Protein AF-A0A4Y8V192-F1 (afdb_monomer)

Solvent-accessible surface area (backbone atoms only — not comparable to full-atom values): 7038 Å² total; per-residue (Å²): 135,87,81,85,79,82,85,77,82,79,81,88,86,84,72,74,59,78,74,59,66,67,44,82,39,32,47,58,48,41,46,52,50,39,55,54,48,75,77,47,98,64,76,60,45,75,58,61,80,62,61,28,35,70,51,69,62,40,62,52,64,92,86,66,90,78,65,94,55,48,40,77,62,68,36,46,61,65,53,46,46,52,52,36,54,50,55,74,66,53,91,61,85,54,76,43,78,65,41,87,47,65,46,48,58,62,84,88,127

Foldseek 3Di:
DDDDDDDDPDDDDEDDALEDALDPRPLVVLVVVLVVPVVDPDAWDFHPFAQDFLWFQDGHPPPDPDHPRGDDRTDGSVVSVQVNVVSVPDPDQDWAGDGNHIHHHDDDD

Radius of gyration: 17.48 Å; Cα contacts (8 Å, |Δi|>4): 125; chains: 1; bounding box: 65×28×36 Å

Mean predicted aligned error: 10.49 Å

Secondary structure (DSSP, 8-state):
---PPP-----------TTS---HHHHHHHHHHHHHHHTTT---EEPS---BBSSTT-BPPTT-S--TTBPPSEEPHHHHHHHHHHHHH-SS---EE-SS-EE------

Sequence (109 aa):
MGPRGAGLRSGAERSLLIDTGATEDGGASIARLNTWIREKPVSHVLGTHIEMTAEANVDYPMGTTYQPDERPLPLAPSDILKLHETLMSLEVPERTDLGSFIIWPVDRR

pLDDT: mean 72.85, std 19.76, range [27.41, 93.31]

Structure (mmCIF, N/CA/C/O backbone):
data_AF-A0A4Y8V192-F1
#
_entry.id   AF-A0A4Y8V192-F1
#
loop_
_atom_site.group_PDB
_atom_site.id
_atom_site.type_symbol
_atom_site.label_atom_id
_atom_site.label_alt_id
_atom_site.label_comp_id
_atom_site.label_asym_id
_atom_site.label_entity_id
_atom_site.label_seq_id
_atom_site.pdbx_PDB_ins_code
_atom_site.Cartn_x
_atom_site.Cartn_y
_atom_site.Cartn_z
_atom_site.occupancy
_atom_site.B_iso_or_equiv
_atom_site.auth_seq_id
_atom_site.auth_comp_id
_atom_site.auth_asym_id
_atom_site.auth_atom_id
_atom_site.pdbx_PDB_model_num
ATOM 1 N N . MET A 1 1 ? 50.922 18.795 -0.774 1.00 40.59 1 MET A N 1
ATOM 2 C CA . MET A 1 1 ? 50.723 18.044 0.480 1.00 40.59 1 MET A CA 1
ATOM 3 C C . MET A 1 1 ? 49.618 18.738 1.271 1.00 40.59 1 MET A C 1
ATOM 5 O O . MET A 1 1 ? 49.841 19.866 1.674 1.00 40.59 1 MET A O 1
ATOM 9 N N . GLY A 1 2 ? 48.453 18.081 1.411 1.00 38.53 2 GLY A N 1
ATOM 10 C CA . GLY A 1 2 ? 47.338 18.415 2.326 1.00 38.53 2 GLY A CA 1
ATOM 11 C C . GLY A 1 2 ? 46.348 19.527 1.908 1.00 38.53 2 GLY A C 1
ATOM 12 O O . GLY A 1 2 ? 46.790 20.510 1.323 1.00 38.53 2 GLY A O 1
ATOM 13 N N . PRO A 1 3 ? 45.043 19.453 2.265 1.00 42.75 3 PRO A N 1
ATOM 14 C CA . PRO A 1 3 ? 44.214 18.284 2.595 1.00 42.75 3 PRO A CA 1
ATOM 15 C C . PRO A 1 3 ? 42.998 18.138 1.642 1.00 42.75 3 PRO A C 1
ATOM 17 O O . PRO A 1 3 ? 42.408 19.120 1.199 1.00 42.75 3 PRO A O 1
ATOM 20 N N . ARG A 1 4 ? 42.602 16.898 1.314 1.00 39.78 4 ARG A N 1
ATOM 21 C CA . ARG A 1 4 ? 41.308 16.623 0.660 1.00 39.78 4 ARG A CA 1
ATOM 22 C C . ARG A 1 4 ? 40.216 16.604 1.729 1.00 39.78 4 ARG A C 1
ATOM 24 O O . ARG A 1 4 ? 40.434 16.076 2.816 1.00 39.78 4 ARG A O 1
ATOM 31 N N . GLY A 1 5 ? 39.101 17.249 1.398 1.00 34.06 5 GLY A N 1
ATOM 32 C CA . GLY A 1 5 ? 38.014 17.613 2.297 1.00 34.06 5 GLY A CA 1
ATOM 33 C C . GLY A 1 5 ? 37.351 16.445 3.020 1.00 34.06 5 GLY A C 1
ATOM 34 O O . GLY A 1 5 ? 37.340 15.304 2.561 1.00 34.06 5 GLY A O 1
ATOM 35 N N . ALA A 1 6 ? 36.809 16.800 4.180 1.00 36.88 6 ALA A N 1
ATOM 36 C CA . ALA A 1 6 ? 36.054 15.960 5.084 1.00 36.88 6 ALA A CA 1
ATOM 37 C C . ALA A 1 6 ? 34.925 15.205 4.368 1.00 36.88 6 ALA A C 1
ATOM 39 O O . ALA A 1 6 ? 34.083 15.804 3.699 1.00 36.88 6 ALA A O 1
ATOM 40 N N . GLY A 1 7 ? 34.889 13.886 4.561 1.00 35.78 7 GLY A N 1
ATOM 41 C CA . GLY A 1 7 ? 33.716 13.077 4.270 1.00 35.78 7 GLY A CA 1
ATOM 42 C C . GLY A 1 7 ? 32.586 13.484 5.209 1.00 35.78 7 GLY A C 1
ATOM 43 O O . GLY A 1 7 ? 32.581 13.103 6.381 1.00 35.78 7 GLY A O 1
ATOM 44 N N . LEU A 1 8 ? 31.643 14.272 4.697 1.00 37.19 8 LEU A N 1
ATOM 45 C CA . LEU A 1 8 ? 30.374 14.518 5.363 1.00 37.19 8 LEU A CA 1
ATOM 46 C C . LEU A 1 8 ? 29.556 13.224 5.271 1.00 37.19 8 LEU A C 1
ATOM 48 O O . LEU A 1 8 ? 29.070 12.845 4.207 1.00 37.19 8 LEU A O 1
ATOM 52 N N . ARG A 1 9 ? 29.444 12.513 6.393 1.00 44.78 9 ARG A N 1
ATOM 53 C CA . ARG A 1 9 ? 28.469 11.433 6.557 1.00 44.78 9 ARG A CA 1
ATOM 54 C C . ARG A 1 9 ? 27.086 12.087 6.565 1.00 44.78 9 ARG A C 1
ATOM 56 O O . ARG A 1 9 ? 26.716 12.716 7.550 1.00 44.78 9 ARG A O 1
ATOM 63 N N . SER A 1 10 ? 26.377 12.015 5.442 1.00 37.41 10 SER A N 1
ATOM 64 C CA . SER A 1 10 ? 25.029 12.569 5.298 1.00 37.41 10 SER A CA 1
ATOM 65 C C . SER A 1 10 ? 24.028 11.714 6.072 1.00 37.41 10 SER A C 1
ATOM 67 O O . SER A 1 10 ? 23.791 10.564 5.709 1.00 37.41 10 SER A O 1
ATOM 69 N N . GLY A 1 11 ? 23.436 12.283 7.124 1.00 42.22 11 GLY A N 1
ATOM 70 C CA . GLY A 1 11 ? 22.183 11.796 7.704 1.00 42.22 11 GLY A CA 1
ATOM 71 C C . GLY A 1 11 ? 21.023 11.985 6.718 1.00 42.22 11 GLY A C 1
ATOM 72 O O . GLY A 1 11 ? 21.072 12.873 5.867 1.00 42.22 11 GLY A O 1
ATOM 73 N N . ALA A 1 12 ? 20.019 11.112 6.785 1.00 33.50 12 ALA A N 1
ATOM 74 C CA . ALA A 1 12 ? 18.873 11.098 5.876 1.00 33.50 1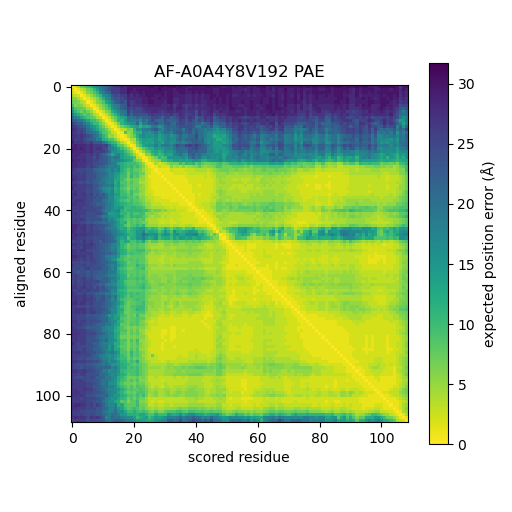2 ALA A CA 1
ATOM 75 C C . ALA A 1 12 ? 17.625 11.731 6.527 1.00 33.50 12 ALA A C 1
ATOM 77 O O . ALA A 1 12 ? 17.288 11.375 7.656 1.00 33.50 12 ALA A O 1
ATOM 78 N N . GLU A 1 13 ? 16.925 12.618 5.802 1.00 35.16 13 GLU A N 1
ATOM 79 C CA . GLU A 1 13 ? 15.612 13.194 6.167 1.00 35.16 13 GLU A CA 1
ATOM 80 C C . GLU A 1 13 ? 14.582 13.127 4.999 1.00 35.16 13 GLU A C 1
ATOM 82 O O . GLU A 1 13 ? 14.990 12.915 3.855 1.00 35.16 13 GLU A O 1
ATOM 87 N N . ARG A 1 14 ? 13.262 13.250 5.294 1.00 39.78 14 ARG A N 1
ATOM 88 C CA . ARG A 1 14 ? 12.201 12.264 4.927 1.00 39.78 14 ARG A CA 1
ATOM 89 C C . ARG A 1 14 ? 10.917 12.765 4.191 1.00 39.78 14 ARG A C 1
ATOM 91 O O . ARG A 1 14 ? 10.501 13.896 4.427 1.00 39.78 14 ARG A O 1
ATOM 98 N N . SER A 1 15 ? 10.204 11.936 3.387 1.00 27.41 15 SER A N 1
ATOM 99 C CA . SER A 1 15 ? 8.847 12.219 2.786 1.00 27.41 15 SER A CA 1
ATOM 100 C C . SER A 1 15 ? 7.982 10.955 2.468 1.00 27.41 15 SER A C 1
ATOM 102 O O . SER A 1 15 ? 8.545 9.947 2.059 1.00 27.41 15 SER A O 1
ATOM 104 N N . LEU A 1 16 ? 6.631 11.001 2.604 1.00 30.02 16 LEU A N 1
ATOM 105 C CA . LEU A 1 16 ? 5.650 9.929 2.248 1.00 30.02 16 LEU A CA 1
ATOM 106 C C . LEU A 1 16 ? 4.638 10.418 1.187 1.00 30.02 16 LEU A C 1
ATOM 108 O O . LEU A 1 16 ? 3.974 11.428 1.412 1.00 30.02 16 LEU A O 1
ATOM 112 N N . LEU A 1 17 ? 4.423 9.626 0.128 1.00 34.44 17 LEU A N 1
ATOM 113 C CA . LEU A 1 17 ? 3.289 9.728 -0.801 1.00 34.44 17 LEU A CA 1
ATOM 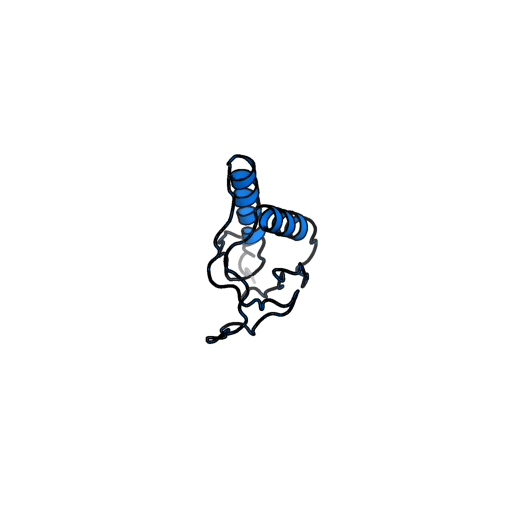114 C C . LEU A 1 17 ? 2.595 8.354 -0.906 1.00 34.44 17 LEU A C 1
ATOM 116 O O . LEU A 1 17 ? 3.267 7.354 -1.151 1.00 34.44 17 LEU A O 1
ATOM 120 N N . ILE A 1 18 ? 1.267 8.289 -0.745 1.00 47.84 18 ILE A N 1
ATOM 121 C CA . ILE A 1 18 ? 0.458 7.072 -0.984 1.00 47.84 18 ILE A CA 1
ATOM 122 C C . ILE A 1 18 ? 0.195 6.948 -2.500 1.00 47.84 18 ILE A C 1
ATOM 124 O O . ILE A 1 18 ? -0.945 6.967 -2.936 1.00 47.84 18 ILE A O 1
ATOM 128 N N . ASP A 1 19 ? 1.271 6.959 -3.292 1.00 44.66 19 ASP A N 1
ATOM 129 C CA . ASP A 1 19 ? 1.289 6.669 -4.743 1.00 44.66 19 ASP A CA 1
ATOM 130 C C . ASP A 1 19 ? 2.719 6.414 -5.288 1.00 44.66 19 ASP A C 1
ATOM 132 O O . ASP A 1 19 ? 2.903 6.147 -6.463 1.00 44.66 19 ASP A O 1
ATOM 136 N N . THR A 1 20 ? 3.797 6.473 -4.489 1.00 41.59 20 THR A N 1
ATOM 137 C CA . THR A 1 20 ? 5.141 6.139 -5.012 1.00 41.59 20 THR A CA 1
ATOM 138 C C . THR A 1 20 ? 6.083 5.619 -3.929 1.00 41.59 20 THR A C 1
ATOM 140 O O . THR A 1 20 ? 6.439 6.364 -3.016 1.00 41.59 20 THR A O 1
ATOM 143 N N . GLY A 1 21 ? 6.561 4.383 -4.115 1.00 40.81 21 GLY A N 1
ATOM 144 C CA . GLY A 1 21 ? 7.847 3.876 -3.620 1.00 40.81 21 GLY A CA 1
ATOM 145 C C . GLY A 1 21 ? 7.950 3.529 -2.129 1.00 40.81 21 GLY A C 1
ATOM 146 O O . GLY A 1 21 ? 7.775 4.367 -1.247 1.00 40.81 21 GLY A O 1
ATOM 147 N N . ALA A 1 22 ? 8.346 2.287 -1.844 1.00 47.41 22 ALA A N 1
ATOM 148 C CA . ALA A 1 22 ? 8.702 1.833 -0.504 1.00 47.41 22 ALA A CA 1
ATOM 149 C C . ALA A 1 22 ? 10.089 2.361 -0.099 1.00 47.41 22 ALA A C 1
ATOM 151 O O . ALA A 1 22 ? 11.120 1.768 -0.404 1.00 47.41 22 ALA A O 1
ATOM 152 N N . THR A 1 23 ? 10.115 3.500 0.588 1.00 47.38 23 THR A N 1
ATOM 153 C CA . THR A 1 23 ? 11.313 4.030 1.257 1.00 47.38 23 THR A CA 1
ATOM 154 C C . THR A 1 23 ? 11.199 3.850 2.778 1.00 47.38 23 THR A C 1
ATOM 156 O O . THR A 1 23 ? 10.111 3.593 3.304 1.00 47.38 23 THR A O 1
ATOM 159 N N . GLU A 1 24 ? 12.297 4.034 3.521 1.00 48.06 24 GLU A N 1
ATOM 160 C CA . GLU A 1 24 ? 12.311 3.981 4.999 1.00 48.06 24 GLU A CA 1
ATOM 161 C C . GLU A 1 24 ? 11.303 4.956 5.657 1.00 48.06 24 GLU A C 1
ATOM 163 O O . GLU A 1 24 ? 10.845 4.749 6.784 1.00 48.06 24 GLU A O 1
ATOM 168 N N . ASP A 1 25 ? 10.921 6.018 4.946 1.00 55.84 25 ASP A N 1
ATOM 169 C CA . ASP A 1 25 ? 9.972 7.047 5.396 1.00 55.84 25 ASP A CA 1
ATOM 170 C C . ASP A 1 25 ? 8.526 6.667 5.118 1.00 55.84 25 ASP A C 1
ATOM 172 O O . ASP A 1 25 ? 7.615 7.053 5.866 1.00 55.84 25 ASP A O 1
ATOM 176 N N . GLY A 1 26 ? 8.338 5.858 4.074 1.00 62.25 26 GLY A N 1
ATOM 177 C CA . GLY A 1 26 ? 7.106 5.147 3.793 1.00 62.25 26 GLY A CA 1
ATOM 178 C C . GLY A 1 26 ? 6.721 4.258 4.969 1.00 62.25 26 GLY A C 1
ATOM 179 O O . GLY A 1 26 ? 5.629 4.412 5.514 1.00 62.25 26 GLY A O 1
ATOM 180 N N . GLY A 1 27 ? 7.653 3.426 5.449 1.00 71.75 27 GLY A N 1
ATOM 181 C CA . GLY A 1 27 ? 7.438 2.541 6.601 1.00 71.75 27 GLY A CA 1
ATOM 182 C C . GLY A 1 27 ? 7.014 3.294 7.865 1.00 71.75 27 GLY A C 1
ATOM 183 O O . GLY A 1 27 ? 5.983 2.981 8.461 1.00 71.75 27 GLY A O 1
ATOM 184 N N . ALA A 1 28 ? 7.736 4.359 8.229 1.00 77.25 28 ALA A N 1
ATOM 185 C CA . ALA A 1 28 ? 7.394 5.179 9.393 1.00 77.25 28 ALA A CA 1
ATOM 186 C C . ALA A 1 28 ? 6.012 5.840 9.271 1.00 77.25 28 ALA A C 1
ATOM 188 O O . ALA A 1 28 ? 5.314 6.044 10.265 1.00 77.25 28 ALA A O 1
ATOM 189 N N . SER A 1 29 ? 5.607 6.212 8.060 1.00 81.38 29 SER A N 1
ATOM 190 C CA . SER A 1 29 ? 4.343 6.906 7.842 1.00 81.38 29 SER A CA 1
ATOM 191 C C . SER A 1 29 ? 3.156 5.947 7.754 1.00 81.38 29 SER A C 1
ATOM 193 O O . SER A 1 29 ? 2.108 6.234 8.333 1.00 81.38 29 SER A O 1
ATOM 195 N N . ILE A 1 30 ? 3.347 4.768 7.159 1.00 85.19 30 ILE A N 1
ATOM 196 C CA . ILE A 1 30 ? 2.402 3.651 7.236 1.0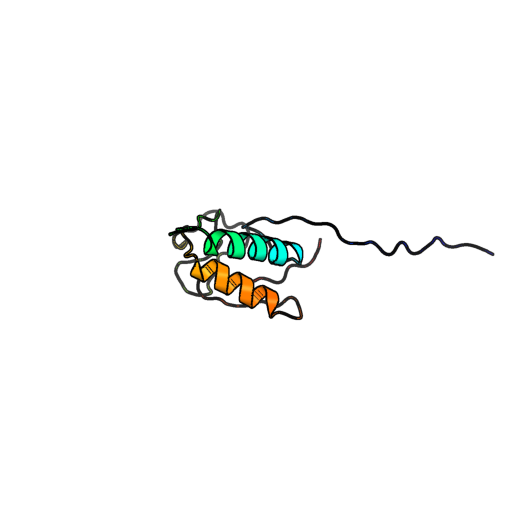0 85.19 30 ILE A CA 1
ATOM 197 C C . ILE A 1 30 ? 2.231 3.178 8.687 1.00 85.19 30 ILE A C 1
ATOM 199 O O . ILE A 1 30 ? 1.104 2.942 9.111 1.00 85.19 30 ILE A O 1
ATOM 203 N N . ALA A 1 31 ? 3.295 3.138 9.495 1.00 87.31 31 ALA A N 1
ATOM 204 C CA . ALA A 1 31 ? 3.201 2.812 10.921 1.00 87.31 31 ALA A CA 1
ATOM 205 C C . ALA A 1 31 ? 2.342 3.823 11.709 1.00 87.31 31 ALA A C 1
ATOM 207 O O . ALA A 1 31 ? 1.511 3.435 12.540 1.00 87.31 31 ALA A O 1
ATOM 208 N N . ARG A 1 32 ? 2.491 5.127 11.421 1.00 89.12 32 ARG A N 1
ATOM 209 C CA . ARG A 1 32 ? 1.632 6.174 12.006 1.00 89.12 32 ARG A CA 1
ATOM 210 C C . ARG A 1 32 ? 0.176 6.014 11.573 1.00 89.12 32 ARG A C 1
ATOM 212 O O . ARG A 1 32 ? -0.712 6.085 12.421 1.00 89.12 32 ARG A O 1
ATOM 219 N N . LEU A 1 33 ? -0.067 5.765 10.284 1.00 87.06 33 LEU A N 1
ATOM 220 C CA . LEU A 1 33 ? -1.412 5.536 9.756 1.00 87.06 33 LEU A CA 1
ATOM 221 C C . LEU A 1 33 ? -2.059 4.297 10.392 1.00 87.06 33 LEU A C 1
ATOM 223 O O . LEU A 1 33 ? -3.194 4.375 10.854 1.00 87.06 33 LEU A O 1
ATOM 227 N N . ASN A 1 34 ? -1.326 3.185 10.491 1.00 90.06 34 ASN A N 1
ATOM 228 C CA . ASN A 1 34 ? -1.799 1.957 11.125 1.00 90.06 34 ASN A CA 1
ATOM 229 C C . ASN A 1 34 ? -2.177 2.189 12.598 1.00 90.06 34 ASN A C 1
ATOM 231 O O . ASN A 1 34 ? -3.249 1.775 13.033 1.00 90.06 34 ASN A O 1
ATOM 235 N N . THR A 1 35 ? -1.341 2.905 13.358 1.00 92.06 35 THR A N 1
ATOM 236 C CA . THR A 1 35 ? -1.659 3.279 14.749 1.00 92.06 35 THR A CA 1
ATOM 237 C C . THR A 1 35 ? -2.957 4.085 14.826 1.00 92.06 35 THR A C 1
ATOM 239 O O . THR A 1 35 ? -3.847 3.736 15.595 1.00 92.06 35 THR A O 1
ATOM 242 N N . TRP A 1 36 ? -3.109 5.107 13.981 1.00 88.75 36 TRP A N 1
ATOM 243 C CA . TRP A 1 36 ? -4.296 5.965 13.975 1.00 88.75 36 TRP A CA 1
ATOM 244 C C . TRP A 1 36 ? -5.581 5.208 13.610 1.00 88.75 36 TRP A C 1
ATOM 246 O O . TRP A 1 36 ? -6.609 5.381 14.265 1.00 88.75 36 TRP A O 1
ATOM 256 N N . ILE A 1 37 ? -5.525 4.340 12.594 1.00 85.50 37 ILE A N 1
ATOM 257 C CA . ILE A 1 37 ? -6.673 3.538 12.144 1.00 85.50 37 ILE A CA 1
ATOM 258 C C . ILE A 1 37 ? -7.129 2.573 13.242 1.00 85.50 37 ILE A C 1
ATOM 260 O O . ILE A 1 37 ? -8.329 2.388 13.423 1.00 85.50 37 ILE A O 1
ATOM 264 N N . ARG A 1 38 ? -6.201 1.987 14.011 1.00 85.38 38 ARG A N 1
ATOM 265 C CA . ARG A 1 38 ? -6.530 1.053 15.106 1.00 85.38 38 ARG A CA 1
ATOM 266 C C . ARG A 1 38 ? -7.276 1.709 16.270 1.00 85.38 38 ARG A C 1
ATOM 268 O O . ARG A 1 38 ? -7.964 1.017 17.013 1.00 85.38 38 ARG A O 1
ATOM 275 N N . GLU A 1 39 ? -7.152 3.022 16.434 1.00 84.81 39 GLU A N 1
ATOM 276 C CA . GLU A 1 39 ? -7.767 3.778 17.532 1.00 84.81 39 GLU A CA 1
ATOM 277 C C . GLU A 1 39 ? -9.128 4.393 17.163 1.00 84.81 39 GLU A C 1
ATOM 279 O O . GLU A 1 39 ? -9.763 5.054 17.990 1.00 84.81 39 GLU A O 1
ATOM 284 N N . LYS A 1 40 ? -9.584 4.220 15.917 1.00 80.50 40 LYS A N 1
ATOM 285 C CA . LYS A 1 40 ? -10.757 4.906 15.361 1.00 80.50 40 LYS A CA 1
ATOM 286 C C . LYS A 1 40 ? -11.666 3.923 14.613 1.00 80.50 40 LYS A C 1
ATOM 288 O O . LYS A 1 40 ? -11.178 2.953 14.045 1.00 80.50 40 LYS A O 1
ATOM 293 N N . PRO A 1 41 ? -12.988 4.167 14.545 1.00 79.12 41 PRO A N 1
ATOM 294 C CA . PRO A 1 41 ? -13.912 3.329 13.779 1.00 79.12 41 PRO A CA 1
ATOM 295 C C . PRO A 1 41 ? -13.811 3.622 12.268 1.00 79.12 41 PRO A C 1
ATOM 297 O O . PRO A 1 41 ? -14.744 4.137 11.655 1.00 79.12 41 PRO A O 1
ATOM 300 N N . VAL A 1 42 ? -12.654 3.341 11.668 1.00 81.00 42 VAL A N 1
ATOM 301 C CA . VAL A 1 42 ? -12.406 3.513 10.230 1.00 81.00 42 VAL A CA 1
ATOM 302 C C . VAL A 1 42 ? -12.923 2.286 9.487 1.00 81.00 42 VAL A C 1
ATOM 304 O O . VAL A 1 42 ? -12.521 1.167 9.790 1.00 81.00 42 VAL A O 1
ATOM 307 N N . SER A 1 43 ? -13.799 2.486 8.501 1.00 74.69 43 SER A N 1
ATOM 308 C CA . SER A 1 43 ? -14.292 1.402 7.641 1.00 74.69 43 SER A CA 1
ATOM 309 C C . SER A 1 43 ? -13.455 1.231 6.377 1.00 74.69 43 SER A C 1
ATOM 311 O O . SER A 1 43 ? -13.254 0.105 5.935 1.00 74.69 43 SER A O 1
ATOM 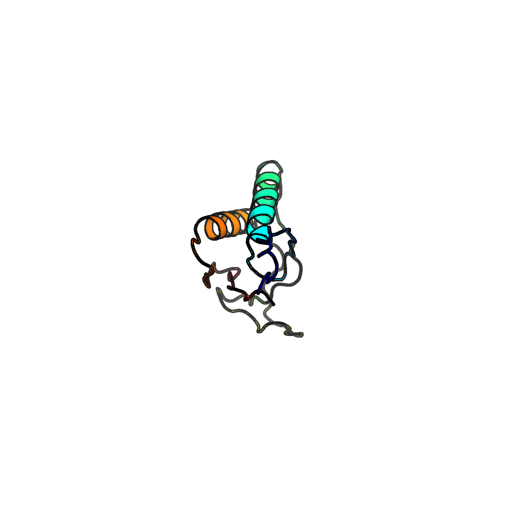313 N N . HIS A 1 44 ? -12.954 2.335 5.817 1.00 80.50 44 HIS A N 1
ATOM 314 C CA . HIS A 1 44 ? -12.148 2.343 4.601 1.00 80.50 44 HIS A CA 1
ATOM 315 C C . HIS A 1 44 ?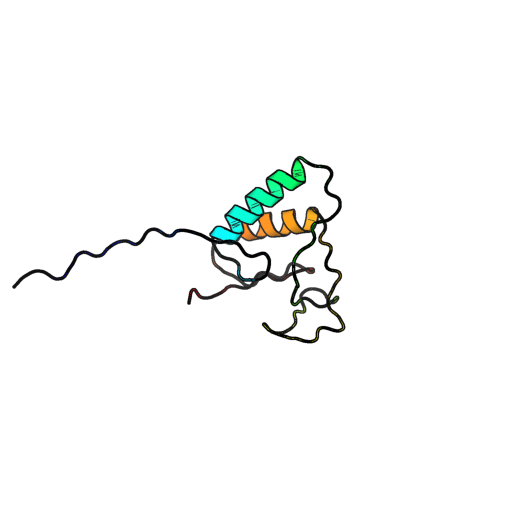 -11.093 3.445 4.650 1.00 80.50 44 HIS A C 1
ATOM 317 O O . HIS A 1 44 ? -11.308 4.510 5.235 1.00 80.50 44 HIS A O 1
ATOM 323 N N . VAL A 1 45 ? -9.977 3.192 3.977 1.00 77.69 45 VAL A N 1
ATOM 324 C CA . VAL A 1 45 ? -8.948 4.174 3.650 1.00 77.69 45 VAL A CA 1
ATOM 325 C C . VAL A 1 45 ? -9.007 4.400 2.150 1.00 77.69 45 VAL A C 1
ATOM 327 O O . VAL A 1 45 ? -8.912 3.453 1.377 1.00 77.69 45 VAL A O 1
ATOM 330 N N . LEU A 1 46 ? -9.191 5.645 1.731 1.00 77.06 46 LEU A N 1
ATOM 331 C CA . LEU A 1 46 ? -9.145 5.998 0.317 1.00 77.06 46 LEU A CA 1
ATOM 332 C C . LEU A 1 46 ? -7.716 6.425 -0.018 1.00 77.06 46 LEU A C 1
ATOM 334 O O . LEU A 1 46 ? -7.219 7.397 0.554 1.00 77.06 46 LEU A O 1
ATOM 338 N N . GLY A 1 47 ? -7.056 5.672 -0.895 1.00 64.38 47 GLY A N 1
ATOM 339 C CA . GLY A 1 47 ? -5.806 6.103 -1.519 1.00 64.38 47 GLY A CA 1
ATOM 340 C C . GLY A 1 47 ? -6.058 7.095 -2.657 1.00 64.38 47 GLY A C 1
ATOM 341 O O . GLY A 1 47 ? -7.198 7.287 -3.089 1.00 64.38 47 GLY A O 1
ATOM 342 N N . THR A 1 48 ? -4.989 7.715 -3.155 1.00 57.47 48 THR A N 1
ATOM 343 C CA . THR A 1 48 ? -4.947 8.178 -4.552 1.00 57.47 48 THR A CA 1
ATOM 344 C C . THR A 1 48 ? -4.729 6.974 -5.476 1.00 57.47 48 THR A C 1
ATOM 346 O O . THR A 1 48 ? -4.564 5.869 -4.960 1.00 57.47 48 THR A O 1
ATOM 349 N N . HIS A 1 49 ? -4.836 7.185 -6.795 1.00 59.03 49 HIS A N 1
ATOM 350 C CA . HIS A 1 49 ? -4.687 6.177 -7.857 1.00 59.03 49 HIS A CA 1
ATOM 351 C C . HIS A 1 49 ? -3.756 5.025 -7.481 1.00 59.03 49 HIS A C 1
ATOM 353 O O . HIS A 1 49 ? -2.700 5.232 -6.891 1.00 59.03 49 HIS A O 1
ATOM 359 N N . ILE A 1 50 ? -4.161 3.809 -7.823 1.00 65.44 50 ILE A N 1
ATOM 360 C CA . ILE A 1 50 ? -3.327 2.634 -7.627 1.00 65.44 50 ILE A CA 1
ATOM 361 C C . ILE A 1 50 ? -3.159 2.009 -8.988 1.00 65.44 50 ILE A C 1
ATOM 363 O O . ILE A 1 50 ? -4.130 1.641 -9.631 1.00 65.44 50 ILE A O 1
ATOM 367 N N . GLU A 1 51 ? -1.918 1.851 -9.422 1.00 82.88 51 GLU A N 1
ATOM 368 C CA . GLU A 1 51 ? -1.594 1.182 -10.678 1.00 82.88 51 GLU A CA 1
ATOM 369 C C . GLU A 1 51 ? -1.853 -0.331 -10.557 1.00 82.88 51 GLU A C 1
ATOM 371 O O . GLU A 1 51 ? -1.056 -1.133 -10.995 1.00 82.88 51 GLU A O 1
ATOM 376 N N . MET A 1 52 ? -2.947 -0.759 -9.928 1.00 87.69 52 MET A N 1
ATOM 377 C CA . MET A 1 52 ? -3.319 -2.144 -9.669 1.00 87.69 52 MET A CA 1
ATOM 378 C C . MET A 1 52 ? -4.599 -2.475 -10.423 1.00 87.69 52 MET A C 1
ATOM 380 O O . MET A 1 52 ? -5.612 -1.783 -10.300 1.00 87.69 52 MET A O 1
ATOM 384 N N . THR A 1 53 ? -4.585 -3.590 -11.142 1.00 89.38 53 THR A N 1
ATOM 385 C CA . THR A 1 53 ? -5.810 -4.162 -11.702 1.00 89.38 53 THR A CA 1
ATOM 386 C C . THR A 1 53 ? -6.656 -4.827 -10.606 1.00 89.38 53 THR A C 1
ATOM 388 O O . THR A 1 53 ? -6.215 -5.009 -9.466 1.00 89.38 53 THR A O 1
ATOM 391 N N . ALA A 1 54 ? -7.881 -5.230 -10.950 1.00 87.88 54 ALA A N 1
ATOM 392 C CA . ALA A 1 54 ? -8.712 -6.098 -10.116 1.00 87.88 54 ALA A CA 1
ATOM 393 C C . ALA A 1 54 ? -8.133 -7.519 -9.939 1.00 87.88 54 ALA A C 1
ATOM 395 O O . ALA A 1 54 ? -8.556 -8.237 -9.028 1.00 87.88 54 ALA A O 1
ATOM 396 N N . GLU A 1 55 ? -7.174 -7.928 -10.775 1.00 91.56 55 GLU A N 1
ATOM 397 C CA . GLU A 1 55 ? -6.460 -9.193 -10.634 1.00 91.56 55 GLU A CA 1
ATOM 398 C C . GLU A 1 55 ? -5.332 -9.073 -9.597 1.00 91.56 55 GLU A C 1
ATOM 400 O O . GLU A 1 55 ? -4.584 -8.096 -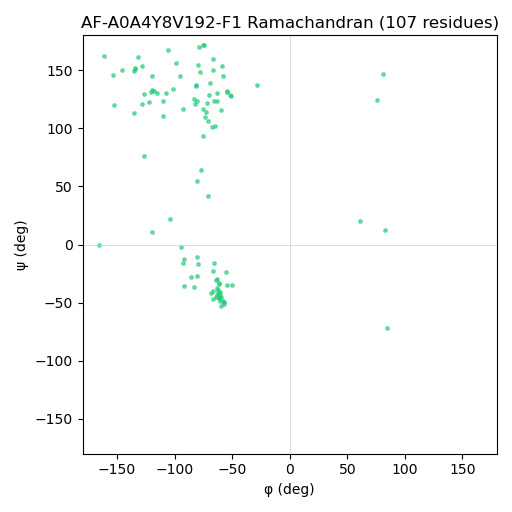9.537 1.00 91.56 55 GLU A O 1
ATOM 405 N N . ALA A 1 56 ? -5.206 -10.091 -8.745 1.00 90.75 56 ALA A N 1
ATOM 406 C CA . ALA A 1 56 ? -4.237 -10.076 -7.658 1.00 90.75 56 ALA A CA 1
ATOM 407 C C . ALA A 1 56 ? -2.793 -10.029 -8.186 1.00 90.75 56 ALA A C 1
ATOM 409 O O . ALA A 1 56 ? -2.405 -10.872 -8.991 1.00 90.75 56 ALA A O 1
ATOM 410 N N . ASN A 1 57 ? -1.986 -9.104 -7.654 1.00 88.19 57 ASN A N 1
ATOM 411 C CA . ASN A 1 57 ? -0.569 -8.911 -8.007 1.00 88.19 57 ASN A CA 1
ATOM 412 C C . ASN A 1 57 ? -0.306 -8.543 -9.474 1.00 88.19 57 ASN A C 1
ATOM 414 O O . ASN A 1 57 ? 0.818 -8.705 -9.955 1.00 88.19 57 ASN A O 1
ATOM 418 N N . VAL A 1 58 ? -1.322 -8.039 -10.173 1.00 90.50 58 VAL A N 1
ATOM 419 C CA . VAL A 1 58 ? -1.188 -7.543 -11.541 1.00 90.50 58 VAL A CA 1
ATOM 420 C C . VAL A 1 58 ? -1.352 -6.030 -11.518 1.00 90.50 58 VAL A C 1
ATOM 422 O O . VAL A 1 58 ? -2.444 -5.518 -11.253 1.00 90.50 58 VAL A O 1
ATOM 425 N N . ASP A 1 59 ? -0.254 -5.325 -11.777 1.00 89.19 59 ASP A N 1
ATOM 426 C CA . ASP A 1 59 ? -0.194 -3.875 -11.895 1.00 89.19 59 ASP A CA 1
ATOM 427 C C . ASP A 1 59 ? -0.218 -3.383 -13.348 1.00 89.19 59 ASP A C 1
ATOM 429 O O . ASP A 1 59 ? 0.141 -4.086 -14.295 1.00 89.19 59 ASP A O 1
ATOM 433 N N . TYR A 1 60 ? -0.657 -2.141 -13.522 1.00 87.38 60 TYR A N 1
ATOM 434 C CA . TYR A 1 60 ? -0.386 -1.354 -14.712 1.00 87.38 60 TYR A CA 1
ATOM 435 C C . TYR A 1 60 ? 1.048 -0.815 -14.651 1.00 87.38 60 TYR A C 1
ATOM 437 O O . TYR A 1 60 ? 1.545 -0.504 -13.571 1.00 87.38 60 TYR A O 1
ATOM 445 N N . PRO A 1 61 ? 1.728 -0.630 -15.794 1.00 86.00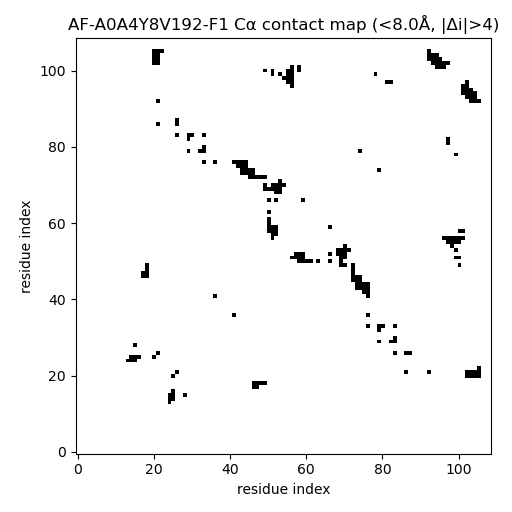 61 PRO A N 1
ATOM 446 C CA . PRO A 1 61 ? 3.017 0.050 -15.809 1.00 86.00 61 PRO A CA 1
ATOM 447 C C . PRO A 1 61 ? 2.933 1.465 -15.227 1.00 86.00 61 PRO A C 1
ATOM 449 O O . PRO A 1 61 ? 1.960 2.184 -15.484 1.00 86.00 61 PRO A O 1
ATOM 452 N N . MET A 1 62 ? 4.001 1.890 -14.546 1.00 79.69 62 MET A N 1
ATOM 453 C CA . MET A 1 62 ? 4.084 3.235 -13.976 1.00 79.69 62 MET A CA 1
ATOM 454 C C . MET A 1 62 ? 3.768 4.336 -14.996 1.00 79.69 62 MET A C 1
ATOM 456 O O . MET A 1 62 ? 4.359 4.380 -16.080 1.00 79.69 62 MET A O 1
ATOM 460 N N . GLY A 1 63 ? 2.860 5.247 -14.635 1.00 81.62 63 GLY A N 1
ATOM 461 C CA . GLY A 1 63 ? 2.428 6.365 -15.482 1.00 81.62 63 GLY A CA 1
ATOM 462 C C . GLY A 1 63 ? 1.351 6.022 -16.520 1.00 81.62 63 GLY A C 1
ATOM 463 O O . GLY A 1 63 ? 1.095 6.822 -17.425 1.00 81.62 63 GLY A O 1
ATOM 464 N N . THR A 1 64 ? 0.710 4.854 -16.415 1.00 84.81 64 THR A N 1
ATOM 465 C CA . THR A 1 64 ? -0.423 4.480 -17.277 1.00 84.81 64 THR A CA 1
ATOM 466 C C . THR A 1 64 ? -1.613 5.420 -17.063 1.00 84.81 64 THR A C 1
ATOM 468 O O . THR A 1 64 ? -2.129 5.541 -15.955 1.00 84.81 64 THR A O 1
ATOM 471 N N . THR A 1 65 ? -2.092 6.051 -18.140 1.00 89.25 65 THR A N 1
ATOM 472 C CA . THR A 1 65 ? -3.152 7.079 -18.096 1.00 89.25 65 THR A CA 1
ATOM 473 C C . THR A 1 65 ? -4.573 6.543 -18.280 1.00 89.25 65 THR A C 1
ATOM 475 O O . THR A 1 65 ? -5.535 7.276 -18.054 1.00 89.25 65 THR A O 1
ATOM 478 N N . TYR A 1 66 ? -4.726 5.287 -18.702 1.00 91.69 66 TYR A N 1
ATOM 479 C CA . TYR A 1 66 ? -6.019 4.630 -18.882 1.00 91.69 66 TYR A CA 1
ATOM 480 C C . TYR A 1 66 ? -5.977 3.222 -18.288 1.00 91.69 66 TYR A C 1
ATOM 482 O O . TYR A 1 66 ? -5.249 2.365 -18.783 1.00 91.69 66 TYR A O 1
ATOM 490 N N . GLN A 1 67 ? -6.753 3.010 -17.223 1.00 89.88 67 GLN A N 1
ATOM 491 C CA . GLN A 1 67 ? -6.745 1.797 -16.404 1.00 89.88 67 GLN A CA 1
ATOM 492 C C . GLN A 1 67 ? -8.180 1.238 -16.294 1.00 89.88 67 GLN A C 1
ATOM 494 O O . GLN A 1 67 ? -8.857 1.462 -15.293 1.00 89.88 67 GLN A O 1
ATOM 499 N N . PRO A 1 68 ? -8.713 0.586 -17.348 1.00 93.31 68 PRO A N 1
ATOM 500 C CA . PRO A 1 68 ? -10.122 0.171 -17.398 1.00 93.31 68 PRO A CA 1
ATOM 501 C C . PRO A 1 68 ? -10.499 -0.854 -16.323 1.00 93.31 68 PRO A C 1
ATOM 503 O O . PRO A 1 68 ? -11.637 -0.863 -15.861 1.00 93.31 68 PRO A O 1
ATOM 506 N N . ASP A 1 69 ? -9.532 -1.672 -15.916 1.00 92.88 69 ASP A N 1
ATOM 507 C CA . ASP A 1 69 ? -9.679 -2.712 -14.901 1.00 92.88 69 ASP A CA 1
ATOM 508 C C . ASP A 1 69 ? -9.042 -2.305 -13.557 1.00 92.88 69 ASP A C 1
ATOM 510 O O . ASP A 1 69 ? -8.663 -3.180 -12.779 1.00 92.88 69 ASP A O 1
ATOM 514 N N . GLU A 1 70 ? -8.849 -1.000 -13.294 1.00 87.31 70 GLU A N 1
ATOM 515 C CA . GLU A 1 70 ? -8.341 -0.510 -11.999 1.00 87.31 70 GLU A CA 1
ATOM 516 C C . GLU A 1 70 ? -9.227 -1.036 -10.864 1.00 87.31 70 GLU A C 1
ATOM 518 O O . GLU A 1 70 ? -10.463 -0.980 -10.913 1.00 87.31 70 GLU A O 1
ATOM 523 N N . ARG A 1 71 ? -8.597 -1.587 -9.826 1.00 86.06 71 ARG A N 1
ATOM 524 C CA . ARG A 1 71 ? -9.347 -2.090 -8.675 1.00 86.06 71 ARG A CA 1
ATOM 525 C C . ARG A 1 71 ? -10.031 -0.943 -7.916 1.00 86.06 71 ARG A C 1
ATOM 527 O O . ARG A 1 71 ? -9.599 0.205 -7.993 1.00 86.06 71 ARG A O 1
ATOM 534 N N . PRO A 1 72 ? -11.064 -1.236 -7.105 1.00 83.62 72 PRO A N 1
ATOM 535 C CA . PRO A 1 72 ? -11.705 -0.211 -6.290 1.00 83.62 72 PRO A CA 1
ATOM 536 C C . PRO A 1 72 ? -10.704 0.543 -5.398 1.00 83.62 72 PRO A C 1
ATOM 538 O O . PRO A 1 72 ? -9.930 -0.076 -4.666 1.00 83.62 72 PRO A O 1
ATOM 541 N N . LEU A 1 73 ? -10.787 1.878 -5.418 1.00 78.50 73 LEU A N 1
ATOM 542 C CA . LEU A 1 73 ? -9.974 2.782 -4.590 1.00 78.50 73 LEU A CA 1
ATOM 543 C C . LEU A 1 73 ? -10.039 2.507 -3.074 1.00 78.50 73 LEU A C 1
ATOM 545 O O . LEU A 1 73 ? -9.034 2.733 -2.394 1.00 78.50 73 LEU A O 1
ATOM 549 N N . PRO A 1 74 ? -11.180 2.071 -2.495 1.00 82.31 74 PRO A N 1
ATOM 550 C CA . PRO A 1 74 ? -11.238 1.809 -1.065 1.00 82.31 74 PRO A CA 1
ATOM 551 C C . PRO A 1 74 ? -10.350 0.634 -0.641 1.00 82.31 74 PRO A C 1
ATOM 553 O O . PRO A 1 74 ? -10.526 -0.499 -1.086 1.00 82.31 74 PRO A O 1
ATOM 556 N N . LEU A 1 75 ? -9.440 0.908 0.291 1.00 80.50 75 LEU A N 1
ATOM 557 C CA . LEU A 1 75 ? -8.677 -0.081 1.046 1.00 80.50 75 LEU A CA 1
ATOM 558 C C . LEU A 1 75 ? -9.353 -0.361 2.385 1.00 80.50 75 LEU A C 1
ATOM 560 O O . LEU A 1 75 ? -9.898 0.542 3.026 1.00 80.50 75 LEU A O 1
ATOM 564 N N . ALA A 1 76 ? -9.274 -1.602 2.844 1.00 85.00 76 ALA A N 1
ATOM 565 C CA . ALA A 1 76 ? -9.689 -1.967 4.188 1.00 85.00 76 ALA A CA 1
ATOM 566 C C . ALA A 1 76 ? -8.594 -1.602 5.214 1.00 85.00 76 ALA A C 1
ATOM 568 O O . ALA A 1 76 ? -7.405 -1.610 4.892 1.00 85.00 76 ALA A O 1
ATOM 569 N N . PRO A 1 77 ? -8.936 -1.365 6.492 1.00 84.69 77 PRO A N 1
ATOM 570 C CA . PRO A 1 77 ? -7.949 -1.255 7.572 1.00 84.69 77 PRO A CA 1
ATOM 571 C C . PRO A 1 77 ? -6.936 -2.413 7.618 1.00 84.69 77 PRO A C 1
ATOM 573 O O . PRO A 1 77 ? -5.763 -2.203 7.927 1.00 84.69 77 PRO A O 1
ATOM 576 N N . SER A 1 78 ? -7.373 -3.628 7.270 1.00 87.81 78 SER A N 1
ATOM 577 C CA . SER A 1 78 ? -6.518 -4.818 7.187 1.00 87.81 78 SER A CA 1
ATOM 578 C C . SER A 1 78 ? -5.431 -4.710 6.119 1.00 87.81 78 SER A C 1
ATOM 580 O O . SER A 1 78 ? -4.354 -5.269 6.296 1.00 87.81 78 SER A O 1
ATOM 582 N N . ASP A 1 79 ? -5.684 -3.973 5.039 1.00 86.44 79 ASP A N 1
ATOM 583 C CA . ASP A 1 79 ? -4.708 -3.754 3.972 1.00 86.44 79 ASP A CA 1
ATOM 584 C C . ASP A 1 79 ? -3.547 -2.896 4.480 1.00 86.44 79 ASP A C 1
ATOM 586 O O . ASP A 1 79 ? -2.382 -3.212 4.246 1.00 86.44 79 ASP A O 1
ATOM 590 N N . ILE A 1 80 ? -3.850 -1.860 5.267 1.00 86.88 80 ILE A N 1
ATOM 591 C CA . ILE A 1 80 ? -2.828 -1.006 5.883 1.00 86.88 80 ILE A CA 1
ATOM 592 C C . ILE A 1 80 ? -2.010 -1.781 6.915 1.00 86.88 80 ILE A C 1
ATOM 594 O O . ILE A 1 80 ? -0.790 -1.627 6.966 1.00 86.88 80 ILE A O 1
ATOM 598 N N . LEU A 1 81 ? -2.659 -2.637 7.709 1.00 90.06 81 LEU A N 1
ATOM 599 C CA . LEU A 1 81 ? -1.958 -3.511 8.645 1.00 90.06 81 LEU A CA 1
ATOM 600 C C . LEU A 1 81 ? -1.001 -4.454 7.906 1.00 90.06 81 LEU A C 1
ATOM 602 O O . LEU A 1 81 ? 0.172 -4.525 8.261 1.00 90.06 81 LEU A O 1
ATOM 606 N N . LYS A 1 82 ? -1.476 -5.117 6.847 1.00 90.12 82 LYS A N 1
ATOM 607 C CA . LYS A 1 82 ? -0.666 -6.030 6.034 1.00 90.12 82 LYS A CA 1
ATOM 608 C C . LYS A 1 82 ? 0.527 -5.317 5.399 1.00 90.12 82 LYS A C 1
ATOM 610 O O . LYS A 1 82 ? 1.641 -5.839 5.429 1.00 90.12 82 LYS A O 1
ATOM 615 N N . LEU A 1 83 ? 0.311 -4.118 4.855 1.00 86.31 83 LEU A N 1
ATOM 616 C CA . LEU A 1 83 ? 1.380 -3.290 4.302 1.00 86.31 83 LEU A CA 1
ATOM 617 C C . LEU A 1 83 ? 2.410 -2.925 5.376 1.00 86.31 83 LEU A C 1
ATOM 619 O O . LEU A 1 83 ? 3.607 -3.060 5.148 1.00 86.31 83 LEU A O 1
ATOM 623 N N . HIS A 1 84 ? 1.948 -2.498 6.553 1.00 87.62 84 HIS A N 1
ATOM 624 C CA . HIS A 1 84 ? 2.811 -2.151 7.677 1.00 87.62 84 HIS A CA 1
ATOM 625 C C . HIS A 1 84 ? 3.672 -3.334 8.126 1.00 87.62 84 HIS A C 1
ATOM 627 O O . HIS A 1 84 ? 4.890 -3.205 8.200 1.00 87.62 84 HIS A O 1
ATOM 633 N N . GLU A 1 85 ? 3.053 -4.481 8.405 1.00 91.00 85 GLU A N 1
ATOM 634 C CA . GLU A 1 85 ? 3.755 -5.679 8.873 1.00 91.00 85 GLU A CA 1
ATOM 635 C C . GLU A 1 85 ? 4.778 -6.166 7.849 1.00 91.00 85 GLU A C 1
ATOM 637 O O . GLU A 1 85 ? 5.899 -6.499 8.223 1.00 91.00 85 GLU A O 1
ATOM 642 N N . THR A 1 86 ? 4.424 -6.130 6.561 1.00 88.94 86 THR A N 1
ATOM 643 C CA . THR A 1 86 ? 5.344 -6.516 5.485 1.00 88.94 86 THR A CA 1
ATOM 644 C C . THR A 1 86 ? 6.518 -5.545 5.386 1.00 88.94 86 THR A C 1
ATOM 646 O O . THR A 1 86 ? 7.663 -5.970 5.352 1.00 88.94 86 THR A O 1
ATOM 649 N N . LEU A 1 87 ? 6.276 -4.230 5.397 1.00 85.25 87 LEU A N 1
ATOM 650 C CA . LEU A 1 87 ? 7.364 -3.247 5.339 1.00 85.25 87 LEU A CA 1
ATOM 651 C C . LEU A 1 87 ? 8.323 -3.360 6.532 1.00 85.25 87 LEU A C 1
ATOM 653 O O . LEU A 1 87 ? 9.509 -3.099 6.375 1.00 85.25 87 LEU A O 1
ATOM 657 N N . MET A 1 88 ? 7.825 -3.732 7.714 1.00 85.19 88 MET A N 1
ATOM 658 C CA . MET A 1 88 ? 8.655 -3.914 8.911 1.00 85.19 88 MET A CA 1
ATOM 659 C C . MET A 1 88 ? 9.402 -5.252 8.942 1.00 85.19 88 MET A C 1
ATOM 661 O O . MET A 1 88 ? 10.337 -5.387 9.730 1.00 85.19 88 MET A O 1
ATOM 665 N N . SER A 1 89 ? 9.006 -6.235 8.128 1.00 88.12 89 SER A N 1
ATOM 666 C CA . SER A 1 89 ? 9.684 -7.534 8.044 1.00 88.12 89 SER A CA 1
ATOM 667 C C . SER A 1 89 ? 10.757 -7.599 6.955 1.00 88.12 89 SER A C 1
ATOM 669 O O . SER A 1 89 ? 11.588 -8.505 6.987 1.00 88.12 89 SER A O 1
ATOM 671 N N . LEU A 1 90 ? 10.759 -6.660 6.005 1.00 83.44 90 LEU A N 1
ATOM 672 C CA . LEU A 1 90 ? 11.750 -6.602 4.934 1.00 83.44 90 LEU A CA 1
ATOM 673 C C . LEU A 1 90 ? 13.093 -6.068 5.451 1.00 83.44 90 LEU A C 1
ATOM 675 O O . LEU A 1 90 ? 13.205 -4.913 5.857 1.00 83.44 90 LEU A O 1
ATOM 679 N N . GLU A 1 91 ? 14.133 -6.903 5.394 1.00 85.12 91 GLU A N 1
ATOM 680 C CA . GLU A 1 91 ? 15.508 -6.508 5.743 1.00 85.12 91 GLU A CA 1
ATOM 681 C C . GLU A 1 91 ? 16.214 -5.757 4.604 1.00 85.12 91 GLU A C 1
ATOM 683 O O . GLU A 1 91 ? 17.112 -4.947 4.838 1.00 85.12 91 GLU A O 1
ATOM 688 N N . VAL A 1 92 ? 15.804 -6.023 3.363 1.00 80.81 92 VAL A N 1
ATOM 689 C CA . VAL A 1 92 ? 16.304 -5.378 2.147 1.00 80.81 92 VAL A CA 1
ATOM 690 C C . VAL A 1 92 ? 15.127 -4.991 1.247 1.00 80.81 92 VAL A C 1
ATOM 692 O O . VAL A 1 92 ? 14.091 -5.655 1.297 1.00 80.81 92 VAL A O 1
ATOM 695 N N . PRO A 1 93 ? 15.250 -3.938 0.414 1.00 79.62 93 PRO A N 1
ATOM 696 C CA . PRO A 1 93 ? 14.216 -3.603 -0.558 1.00 79.62 93 PRO A CA 1
ATOM 697 C C . PRO A 1 93 ? 13.986 -4.764 -1.531 1.00 79.62 93 PRO A C 1
ATOM 699 O O . PRO A 1 93 ? 14.869 -5.117 -2.312 1.00 79.62 93 PRO A O 1
ATOM 702 N N . GLU A 1 94 ? 12.788 -5.335 -1.496 1.00 81.31 94 GLU A N 1
ATOM 703 C CA . GLU A 1 94 ? 12.387 -6.476 -2.317 1.00 81.31 94 GLU A CA 1
ATOM 704 C C . GLU A 1 94 ? 10.993 -6.231 -2.898 1.00 81.31 94 GLU A C 1
ATOM 706 O O . GLU A 1 94 ? 10.169 -5.532 -2.299 1.00 81.31 94 GLU A O 1
ATOM 711 N N . ARG A 1 95 ? 10.735 -6.788 -4.089 1.00 85.06 95 ARG A N 1
ATOM 712 C CA . ARG A 1 95 ? 9.378 -6.807 -4.629 1.00 85.06 95 ARG A CA 1
ATOM 713 C C 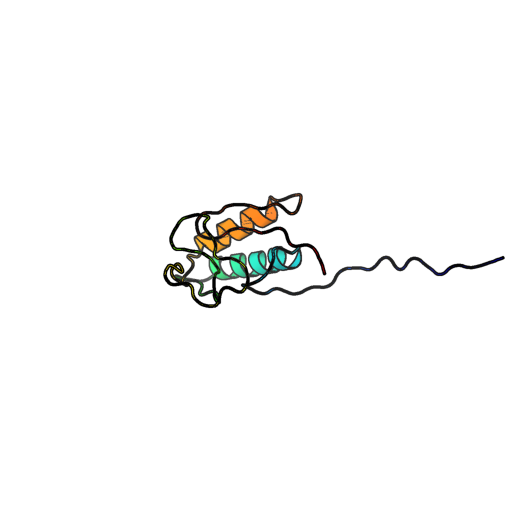. ARG A 1 95 ? 8.548 -7.809 -3.836 1.00 85.06 95 ARG A C 1
ATOM 715 O O . ARG A 1 95 ? 8.853 -8.997 -3.868 1.00 85.06 95 ARG A O 1
ATOM 722 N N . THR A 1 96 ? 7.454 -7.352 -3.235 1.00 86.88 96 THR A N 1
ATOM 723 C CA . THR A 1 96 ? 6.575 -8.222 -2.443 1.00 86.88 96 THR A CA 1
ATOM 724 C C . THR A 1 96 ? 5.127 -8.101 -2.885 1.00 86.88 96 THR A C 1
ATOM 726 O O . THR A 1 96 ? 4.516 -7.035 -2.813 1.00 86.88 96 THR A O 1
ATOM 729 N N . ASP A 1 97 ? 4.571 -9.231 -3.303 1.00 90.62 97 ASP A N 1
ATOM 730 C CA . ASP A 1 97 ? 3.201 -9.381 -3.775 1.00 90.62 97 ASP A CA 1
ATOM 731 C C . ASP A 1 97 ? 2.230 -9.529 -2.584 1.00 90.62 97 ASP A C 1
ATOM 733 O O . ASP A 1 97 ? 2.354 -10.449 -1.772 1.00 90.62 97 ASP A O 1
ATOM 737 N N . LEU A 1 98 ? 1.245 -8.629 -2.459 1.00 87.31 98 LEU A N 1
ATOM 738 C CA . LEU A 1 98 ? 0.290 -8.606 -1.337 1.00 87.31 98 LEU A CA 1
ATOM 739 C C . LEU A 1 98 ? -1.173 -8.768 -1.777 1.00 87.31 98 LEU A C 1
ATOM 741 O O . LEU A 1 98 ? -2.090 -8.647 -0.959 1.00 87.31 98 LEU A O 1
ATOM 745 N N . GLY A 1 99 ? -1.403 -9.130 -3.034 1.00 87.75 99 GLY A N 1
ATOM 746 C CA . GLY A 1 99 ? -2.700 -9.344 -3.665 1.00 87.75 99 GLY A CA 1
ATOM 747 C C . GLY A 1 99 ? -3.285 -8.033 -4.170 1.00 87.75 99 GLY A C 1
ATOM 748 O O . GLY A 1 99 ? -3.313 -7.784 -5.369 1.00 87.75 99 GLY A O 1
ATOM 749 N N . SER A 1 100 ? -3.724 -7.184 -3.244 1.00 79.44 100 SER A N 1
ATOM 750 C CA . SER A 1 100 ? -4.364 -5.892 -3.530 1.00 79.44 100 SER A CA 1
ATOM 751 C C . SER A 1 100 ? -3.388 -4.757 -3.857 1.00 79.44 100 SER A C 1
ATOM 753 O O . SER A 1 100 ? -3.826 -3.679 -4.253 1.00 79.44 100 SER A O 1
ATOM 755 N N . PHE A 1 101 ? -2.092 -4.972 -3.638 1.00 80.00 101 PHE A N 1
ATOM 756 C CA . PHE A 1 101 ? -1.000 -4.054 -3.957 1.00 80.00 101 PHE A CA 1
ATOM 757 C C . PHE A 1 101 ? 0.324 -4.824 -3.995 1.00 80.00 101 PHE A C 1
ATOM 759 O O . PHE A 1 101 ? 0.426 -5.935 -3.465 1.00 80.00 101 PHE A O 1
ATOM 766 N N . ILE A 1 102 ? 1.329 -4.221 -4.622 1.00 85.06 102 ILE A N 1
ATOM 767 C CA . ILE A 1 102 ? 2.691 -4.742 -4.730 1.00 85.06 102 ILE A CA 1
ATOM 768 C C . ILE A 1 102 ? 3.625 -3.726 -4.077 1.00 85.06 102 ILE A C 1
ATOM 770 O O . ILE A 1 102 ? 3.533 -2.525 -4.330 1.00 85.06 102 ILE A O 1
ATOM 774 N N . ILE A 1 103 ? 4.532 -4.200 -3.230 1.00 84.50 103 ILE A N 1
ATOM 775 C CA . ILE A 1 103 ? 5.675 -3.404 -2.788 1.00 84.50 103 ILE A CA 1
ATOM 776 C C . ILE A 1 103 ? 6.714 -3.475 -3.900 1.00 84.50 103 ILE A C 1
ATOM 778 O O . ILE A 1 103 ? 7.131 -4.569 -4.265 1.00 84.50 103 ILE A O 1
ATOM 782 N N . TRP A 1 104 ? 7.134 -2.325 -4.422 1.00 82.56 104 TRP A N 1
ATOM 783 C CA . TRP A 1 104 ? 8.215 -2.234 -5.400 1.00 82.56 104 TRP A CA 1
ATOM 784 C C . TRP A 1 104 ? 9.479 -1.647 -4.759 1.00 82.56 104 TRP A C 1
ATOM 786 O O . TRP A 1 104 ? 9.399 -0.574 -4.146 1.00 82.56 104 TRP A O 1
ATOM 796 N N . PRO A 1 105 ? 10.651 -2.289 -4.926 1.00 82.06 105 PRO A N 1
ATOM 797 C CA . PRO A 1 105 ? 11.917 -1.668 -4.588 1.00 82.06 105 PRO A CA 1
ATOM 798 C C . PRO A 1 105 ? 12.189 -0.559 -5.605 1.00 82.06 105 PRO A C 1
ATOM 800 O O . PRO A 1 105 ? 12.113 -0.774 -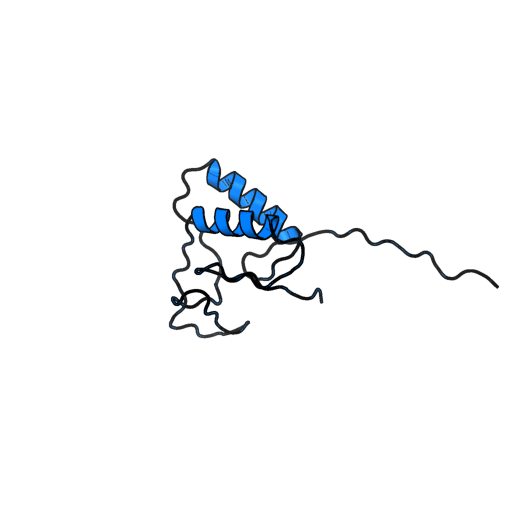6.815 1.00 82.06 105 PRO A O 1
ATOM 803 N N . VAL A 1 106 ? 12.490 0.638 -5.115 1.00 72.19 106 VAL A N 1
ATOM 804 C CA . VAL A 1 106 ? 12.817 1.788 -5.960 1.00 72.19 106 VAL A CA 1
ATOM 805 C C . VAL A 1 106 ? 14.234 2.254 -5.667 1.00 72.19 106 VAL A C 1
ATOM 807 O O . VAL A 1 106 ? 14.611 2.440 -4.509 1.00 72.19 106 VAL A O 1
ATOM 810 N N . ASP A 1 107 ? 15.019 2.463 -6.722 1.00 60.50 107 ASP A N 1
ATOM 811 C CA . ASP A 1 107 ? 16.330 3.091 -6.597 1.00 60.50 107 ASP A CA 1
ATOM 812 C C . ASP A 1 107 ? 16.165 4.567 -6.233 1.00 60.50 107 ASP A C 1
ATOM 814 O O . ASP A 1 107 ? 15.312 5.281 -6.773 1.00 60.50 107 ASP A O 1
ATOM 818 N N . ARG A 1 108 ? 17.018 5.056 -5.331 1.00 51.34 108 ARG A N 1
ATOM 819 C CA . ARG A 1 108 ? 17.040 6.474 -4.977 1.00 51.34 108 ARG A CA 1
ATOM 820 C C . ARG A 1 108 ? 17.680 7.260 -6.129 1.00 51.34 108 ARG A C 1
ATOM 822 O O . ARG A 1 108 ? 18.876 7.110 -6.367 1.00 51.34 108 ARG A O 1
ATOM 829 N N . ARG A 1 109 ? 16.879 8.050 -6.851 1.00 49.66 109 ARG A N 1
ATOM 830 C CA . ARG A 1 109 ? 17.365 9.000 -7.869 1.00 49.66 109 ARG A CA 1
ATOM 831 C C . ARG A 1 109 ? 17.964 10.254 -7.243 1.00 49.66 109 ARG A C 1
ATOM 833 O O . ARG A 1 109 ? 17.501 10.640 -6.146 1.00 49.66 109 ARG A O 1
#